Protein AF-A0A2M7DQ78-F1 (afdb_monomer_lite)

Secondary structure (DSSP, 8-state):
-HHHHHHHHHHHHHHTT-------S-HHHHTTSSEEEEEETTEEEEEEE---

Sequence (52 aa):
KTGEIVLKTFENLNQKGRTIIIITHEMNVARHAKRIIQIRDGKVISDDKIKI

Foldseek 3Di:
DVVVVVLVVVVVVVV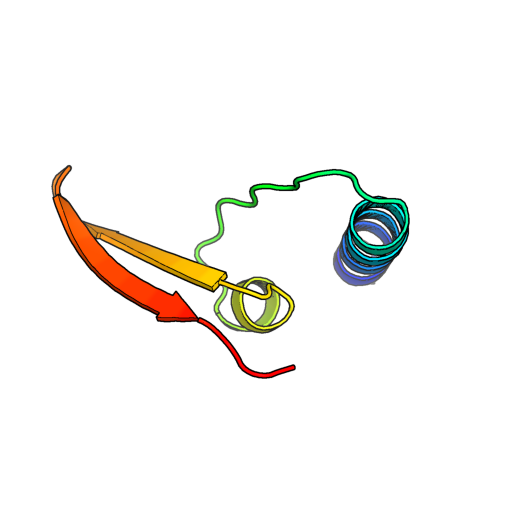VVDDDDDDDPDVVSQLSDQWDWDDDPNDTPDIDGDDD

pLDDT: mean 90.72, std 9.66, range [51.78, 97.81]

InterPro domains:
  IPR027417 P-loop containing nucleoside triphosphate hydrolase [G3DSA:3.40.50.300] (1-51)
  IPR027417 P-loop containing nucleoside triphosphate hydrolase [SSF52540] (3-48)

Organism: NCBI:txid1974560

Structure (mmCIF, N/CA/C/O backbone):
data_AF-A0A2M7DQ78-F1
#
_entry.id   AF-A0A2M7DQ78-F1
#
loop_
_atom_site.group_PDB
_atom_site.id
_atom_site.type_symbol
_atom_site.label_atom_id
_atom_site.label_alt_id
_atom_site.label_comp_id
_atom_site.label_asym_id
_atom_site.label_entity_id
_atom_site.label_seq_id
_atom_site.pdbx_PDB_ins_code
_atom_site.Cartn_x
_atom_site.Cartn_y
_atom_site.Cartn_z
_atom_site.occupancy
_atom_site.B_iso_or_equiv
_atom_site.auth_seq_id
_atom_site.auth_comp_id
_atom_site.auth_asym_id
_atom_site.auth_atom_id
_atom_site.pdbx_PDB_model_num
ATOM 1 N N . LYS A 1 1 ? 8.895 -0.255 17.444 1.00 51.78 1 LYS A N 1
ATOM 2 C CA . LYS A 1 1 ? 8.076 0.518 18.415 1.00 51.78 1 LYS A CA 1
ATOM 3 C C . LYS A 1 1 ? 7.510 1.813 17.819 1.00 51.78 1 LYS A C 1
ATOM 5 O O . LYS A 1 1 ? 6.303 1.965 17.854 1.00 51.78 1 LYS A O 1
ATOM 10 N N . THR A 1 2 ? 8.300 2.719 17.224 1.00 65.75 2 THR A N 1
ATOM 11 C CA . THR A 1 2 ? 7.750 3.981 16.663 1.00 65.75 2 THR A CA 1
ATOM 12 C C . THR A 1 2 ? 6.962 3.794 15.357 1.00 65.75 2 THR A C 1
ATOM 14 O O . THR A 1 2 ? 5.926 4.425 15.178 1.00 65.75 2 THR A O 1
ATOM 17 N N . GLY A 1 3 ? 7.393 2.885 14.470 1.00 71.31 3 GLY A N 1
ATOM 18 C CA . GLY A 1 3 ? 6.720 2.635 13.183 1.00 71.31 3 GLY A CA 1
ATOM 19 C C . GLY A 1 3 ? 5.277 2.129 13.313 1.00 71.31 3 GLY A C 1
ATOM 20 O O . GLY A 1 3 ? 4.397 2.592 12.597 1.00 71.31 3 GLY A O 1
ATOM 21 N N . GLU A 1 4 ? 5.001 1.260 14.287 1.00 77.88 4 GLU A N 1
ATOM 22 C CA . GLU A 1 4 ? 3.648 0.740 14.551 1.00 77.88 4 GLU A CA 1
ATOM 23 C C . GLU A 1 4 ? 2.671 1.840 14.990 1.00 77.88 4 GLU A C 1
ATOM 25 O O . GLU A 1 4 ? 1.509 1.838 14.589 1.00 77.88 4 GLU A O 1
ATOM 30 N N . ILE A 1 5 ? 3.137 2.820 15.774 1.00 78.75 5 ILE A N 1
ATOM 31 C CA . ILE A 1 5 ? 2.314 3.955 16.226 1.00 78.75 5 ILE A CA 1
ATOM 32 C C . ILE A 1 5 ? 1.919 4.836 15.034 1.00 78.75 5 ILE A C 1
ATOM 34 O O . ILE A 1 5 ? 0.775 5.290 14.929 1.00 78.75 5 ILE A O 1
ATOM 38 N N . VAL A 1 6 ? 2.859 5.055 14.115 1.00 87.50 6 VAL A N 1
ATOM 39 C CA . VAL A 1 6 ? 2.622 5.818 12.887 1.00 87.50 6 VAL A CA 1
ATOM 40 C C . VAL A 1 6 ? 1.609 5.095 11.993 1.00 87.50 6 VAL A C 1
ATOM 42 O O . VAL A 1 6 ? 0.631 5.710 11.568 1.00 87.50 6 VAL A O 1
ATOM 45 N N . LEU A 1 7 ? 1.764 3.782 11.788 1.00 89.88 7 LEU A N 1
ATOM 46 C CA . LEU A 1 7 ? 0.819 2.987 10.993 1.00 89.88 7 LEU A CA 1
ATOM 47 C C . LEU A 1 7 ? -0.587 2.995 11.584 1.00 89.88 7 LEU A C 1
ATOM 49 O O . LEU A 1 7 ? -1.547 3.257 10.865 1.00 89.88 7 LEU A O 1
ATOM 53 N N . LYS A 1 8 ? -0.707 2.838 12.904 1.00 90.81 8 LYS A N 1
ATOM 54 C CA . LYS A 1 8 ? -1.999 2.911 13.594 1.00 90.81 8 LYS A CA 1
ATOM 55 C C . LYS A 1 8 ? -2.673 4.276 13.430 1.00 90.81 8 LYS A C 1
ATOM 57 O O . LYS A 1 8 ? -3.893 4.376 13.311 1.00 90.81 8 LYS A O 1
ATOM 62 N N . THR A 1 9 ? -1.885 5.348 13.386 1.00 92.69 9 THR A N 1
ATOM 63 C CA . THR A 1 9 ? -2.399 6.697 13.115 1.00 92.69 9 THR A CA 1
ATOM 64 C C . THR A 1 9 ? -2.934 6.806 11.685 1.00 92.69 9 THR A C 1
ATOM 66 O O . THR A 1 9 ? -4.024 7.341 11.476 1.00 92.69 9 THR A O 1
ATOM 69 N N . PHE A 1 10 ? -2.214 6.259 10.704 1.00 93.38 10 PHE A N 1
ATOM 70 C CA . PHE A 1 10 ? -2.660 6.228 9.310 1.00 93.38 10 PHE A CA 1
ATOM 71 C C . PHE A 1 10 ? -3.905 5.366 9.101 1.00 93.38 10 PHE A C 1
ATOM 73 O O . PHE A 1 10 ? -4.814 5.794 8.392 1.00 93.38 10 PHE A O 1
ATOM 80 N N . GLU A 1 11 ? -3.995 4.211 9.759 1.00 92.06 11 GLU A N 1
ATOM 81 C CA . GLU A 1 11 ? -5.194 3.368 9.759 1.00 92.06 11 GLU A CA 1
ATOM 82 C C . GLU A 1 11 ? -6.410 4.144 10.283 1.00 92.06 11 GLU A C 1
ATOM 84 O O . GLU A 1 11 ? -7.437 4.211 9.605 1.00 92.06 11 GLU A O 1
ATOM 89 N N . ASN A 1 12 ? -6.276 4.825 11.427 1.00 94.19 12 ASN A N 1
ATOM 90 C CA . ASN A 1 12 ? -7.346 5.647 11.999 1.00 94.19 12 ASN A CA 1
ATOM 91 C C . ASN A 1 12 ? -7.784 6.780 11.057 1.00 94.19 12 ASN A C 1
ATOM 93 O O . ASN A 1 12 ? -8.974 7.071 10.931 1.00 94.19 12 ASN A O 1
ATOM 97 N N . LEU A 1 13 ? -6.839 7.446 10.389 1.00 95.25 13 LEU A N 1
ATOM 98 C CA . LEU A 1 13 ? -7.156 8.492 9.415 1.00 95.25 13 LEU A CA 1
ATOM 99 C C . LEU A 1 13 ? -7.838 7.917 8.170 1.00 95.25 13 LEU A C 1
ATOM 101 O O . LEU A 1 13 ? -8.786 8.521 7.662 1.00 95.25 13 LEU A O 1
ATOM 105 N N . ASN A 1 14 ? -7.410 6.740 7.706 1.00 95.06 14 ASN A N 1
ATOM 106 C CA . ASN A 1 14 ? -8.046 6.064 6.584 1.00 95.06 14 ASN A CA 1
ATOM 107 C C . ASN A 1 14 ? -9.485 5.646 6.898 1.00 95.06 14 ASN A C 1
ATOM 109 O O . ASN A 1 14 ? -10.370 5.836 6.067 1.00 95.06 14 ASN A O 1
ATOM 113 N N . GLN A 1 15 ? -9.738 5.157 8.114 1.00 93.88 15 GLN A N 1
ATOM 114 C CA . GLN A 1 15 ? -11.087 4.854 8.600 1.00 93.88 15 GLN A CA 1
ATOM 115 C C . GLN A 1 15 ? -11.976 6.104 8.675 1.00 93.88 15 GLN A C 1
ATOM 117 O O . GLN A 1 15 ? -13.172 6.020 8.420 1.00 93.8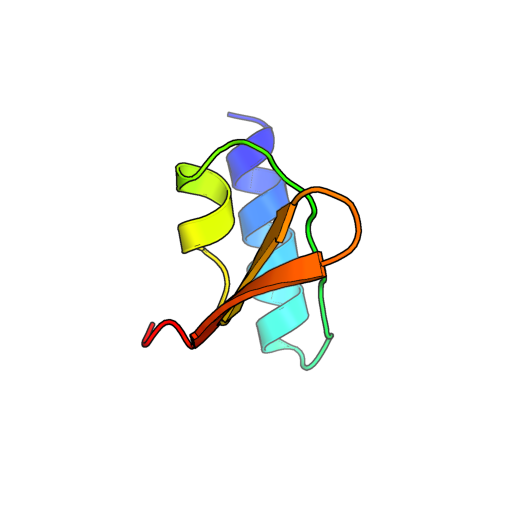8 15 GLN A O 1
ATOM 122 N N . LYS A 1 16 ? -11.394 7.284 8.927 1.00 97.19 16 LYS A N 1
ATOM 123 C CA . LYS A 1 16 ? -12.085 8.586 8.865 1.00 97.19 16 LYS A CA 1
ATOM 124 C C . LYS A 1 16 ? -12.284 9.120 7.434 1.00 97.19 16 LYS A C 1
ATOM 126 O O . LYS A 1 16 ? -12.622 10.288 7.263 1.00 97.19 16 LYS A O 1
ATOM 131 N N . GLY A 1 17 ? -12.050 8.302 6.406 1.00 96.19 17 GLY A N 1
ATOM 132 C CA . GLY A 1 17 ? -12.281 8.652 5.001 1.00 96.19 17 GLY A CA 1
ATOM 133 C C . GLY A 1 17 ? -11.111 9.355 4.306 1.00 96.19 17 GLY A C 1
ATOM 134 O O . GLY A 1 17 ? -11.274 9.849 3.192 1.00 96.19 17 GLY A O 1
ATOM 135 N N . ARG A 1 18 ? -9.921 9.420 4.921 1.00 97.19 18 ARG A N 1
ATOM 136 C CA . ARG A 1 18 ? -8.725 9.976 4.264 1.00 97.19 18 ARG A CA 1
ATOM 137 C C . ARG A 1 18 ? -8.046 8.926 3.382 1.00 97.19 18 ARG A C 1
ATOM 139 O O . ARG A 1 18 ? -7.853 7.784 3.787 1.00 97.19 18 ARG A O 1
ATOM 146 N N . THR A 1 19 ? -7.616 9.316 2.186 1.00 96.00 19 THR A N 1
ATOM 147 C CA . THR A 1 19 ? -6.770 8.451 1.349 1.00 96.00 19 THR A CA 1
ATOM 148 C C . THR A 1 19 ? -5.314 8.634 1.758 1.00 96.00 19 THR A C 1
ATOM 150 O O . THR A 1 19 ? -4.834 9.763 1.810 1.00 96.00 19 THR A O 1
ATOM 153 N N . ILE A 1 20 ? -4.625 7.535 2.061 1.00 95.44 20 ILE A N 1
ATOM 154 C CA . ILE A 1 20 ? -3.218 7.523 2.475 1.00 95.44 20 ILE A CA 1
ATOM 155 C C . ILE A 1 20 ? -2.430 6.692 1.460 1.00 95.44 20 ILE A C 1
ATOM 157 O O . ILE A 1 20 ? -2.862 5.598 1.100 1.00 95.44 20 ILE A O 1
ATOM 161 N N . ILE A 1 21 ? -1.284 7.207 1.012 1.00 95.75 21 ILE A N 1
ATOM 162 C CA . ILE A 1 21 ? -0.334 6.495 0.150 1.00 95.75 21 ILE A CA 1
ATOM 163 C C . ILE A 1 21 ? 0.986 6.399 0.911 1.00 95.75 21 ILE A C 1
ATOM 165 O O . ILE A 1 21 ? 1.502 7.412 1.379 1.00 95.75 21 ILE A O 1
ATOM 169 N N . ILE A 1 22 ? 1.520 5.185 1.043 1.00 93.88 22 ILE A N 1
ATOM 170 C CA . ILE A 1 22 ? 2.785 4.911 1.731 1.00 93.88 22 ILE A CA 1
ATOM 171 C C . ILE A 1 22 ? 3.717 4.229 0.735 1.00 93.88 22 ILE A C 1
ATOM 173 O O . ILE A 1 22 ? 3.349 3.224 0.131 1.00 93.88 22 ILE A O 1
ATOM 177 N N . ILE A 1 23 ? 4.926 4.767 0.580 1.00 94.75 23 ILE A N 1
ATOM 178 C CA . ILE A 1 23 ? 5.999 4.139 -0.193 1.00 94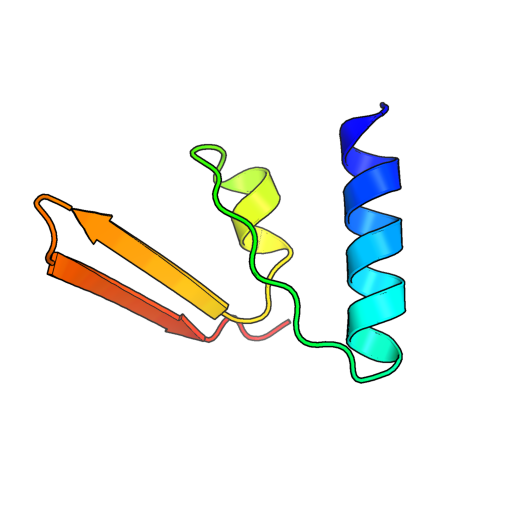.75 23 ILE A CA 1
ATOM 179 C C . ILE A 1 23 ? 6.910 3.430 0.802 1.00 94.75 23 ILE A C 1
ATOM 181 O O . ILE A 1 23 ? 7.425 4.051 1.730 1.00 94.75 23 ILE A O 1
ATOM 185 N N . THR A 1 24 ? 7.091 2.125 0.630 1.00 93.00 24 THR A N 1
ATOM 186 C CA . THR A 1 24 ? 7.937 1.311 1.504 1.00 93.00 24 THR A CA 1
ATOM 187 C C . THR A 1 24 ? 8.559 0.157 0.729 1.00 93.00 24 THR A C 1
ATOM 189 O O . THR A 1 24 ? 7.977 -0.338 -0.235 1.00 93.00 24 THR A O 1
ATOM 192 N N . HIS A 1 25 ? 9.738 -0.276 1.168 1.00 93.12 25 HIS A N 1
ATOM 193 C CA . HIS A 1 25 ? 10.369 -1.521 0.727 1.00 93.12 25 HIS A CA 1
ATOM 194 C C . HIS A 1 25 ? 10.068 -2.685 1.692 1.00 93.12 25 HIS A C 1
ATOM 196 O O . HIS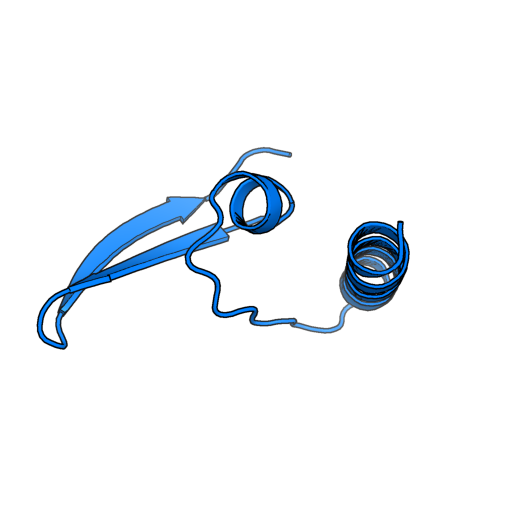 A 1 25 ? 10.355 -3.840 1.387 1.00 93.12 25 HIS A O 1
ATOM 202 N N . GLU A 1 26 ? 9.462 -2.402 2.849 1.00 91.62 26 GLU A N 1
ATOM 203 C CA . GLU A 1 26 ? 9.114 -3.399 3.857 1.00 91.62 26 GLU A CA 1
ATOM 204 C C . GLU A 1 26 ? 7.721 -3.980 3.599 1.00 91.62 26 GLU A C 1
ATOM 206 O O . GLU A 1 26 ? 6.697 -3.307 3.753 1.00 91.62 26 GLU A O 1
ATOM 211 N N . MET A 1 27 ? 7.662 -5.273 3.274 1.00 89.06 27 MET A N 1
ATOM 212 C CA . MET A 1 27 ? 6.391 -5.942 2.980 1.00 89.06 27 MET A CA 1
ATOM 213 C C . MET A 1 27 ? 5.447 -5.991 4.188 1.00 89.06 27 MET A C 1
ATOM 215 O O . MET A 1 27 ? 4.231 -5.957 4.023 1.00 89.06 27 MET A O 1
ATOM 219 N N . ASN A 1 28 ? 5.991 -6.037 5.408 1.00 88.75 28 ASN A N 1
ATOM 220 C CA . ASN A 1 28 ? 5.179 -6.013 6.623 1.00 88.75 28 ASN A CA 1
ATOM 221 C C . ASN A 1 28 ? 4.337 -4.743 6.693 1.00 88.75 28 ASN A C 1
ATOM 223 O O . ASN A 1 28 ? 3.150 -4.850 6.947 1.00 88.75 28 ASN A O 1
ATOM 227 N N . VAL A 1 29 ? 4.913 -3.583 6.361 1.00 89.94 29 VAL A N 1
ATOM 228 C CA . VAL A 1 29 ? 4.192 -2.306 6.305 1.00 89.94 29 VAL A CA 1
ATOM 229 C C . VAL A 1 29 ? 3.150 -2.304 5.185 1.00 89.94 29 VAL A C 1
ATOM 231 O O . VAL A 1 29 ? 2.005 -1.921 5.412 1.00 89.94 29 VAL A O 1
ATOM 234 N N . ALA A 1 30 ? 3.519 -2.766 3.986 1.00 91.69 30 ALA A N 1
ATOM 235 C CA . ALA A 1 30 ? 2.616 -2.787 2.834 1.00 91.69 30 ALA A CA 1
ATOM 236 C C . ALA A 1 30 ? 1.345 -3.621 3.087 1.00 91.69 30 ALA A C 1
ATOM 238 O O . ALA A 1 30 ? 0.263 -3.242 2.643 1.00 91.69 30 ALA A O 1
ATOM 239 N N . ARG A 1 31 ? 1.451 -4.714 3.856 1.00 89.94 31 ARG A N 1
ATOM 240 C CA . ARG A 1 31 ? 0.316 -5.586 4.210 1.00 89.94 31 ARG A CA 1
ATOM 241 C C . ARG A 1 31 ? -0.753 -4.924 5.088 1.00 89.94 31 ARG A C 1
ATOM 243 O O . ARG A 1 31 ? -1.858 -5.447 5.142 1.00 89.94 31 ARG A O 1
ATOM 250 N N . HIS A 1 32 ? -0.472 -3.786 5.728 1.00 89.50 32 HIS A N 1
ATOM 251 C CA . HIS A 1 32 ? -1.495 -3.007 6.446 1.00 89.50 32 HIS A CA 1
ATOM 252 C C . HIS A 1 32 ? -2.413 -2.209 5.500 1.00 89.50 32 HIS A C 1
ATOM 254 O O . HIS A 1 32 ? -3.445 -1.685 5.921 1.00 89.50 32 HIS A O 1
ATOM 260 N N . ALA A 1 33 ? -2.051 -2.072 4.220 1.00 92.94 33 ALA A N 1
ATOM 261 C CA . ALA A 1 33 ? -2.828 -1.313 3.250 1.00 92.94 33 ALA A CA 1
ATOM 262 C C . ALA A 1 33 ? -3.928 -2.161 2.589 1.00 92.94 33 ALA A C 1
ATOM 264 O O . ALA A 1 33 ? -3.791 -3.361 2.377 1.00 92.94 33 ALA A O 1
ATOM 265 N N . LYS A 1 34 ? -5.005 -1.493 2.155 1.00 94.69 34 LYS A N 1
ATOM 266 C CA . LYS A 1 34 ? -6.103 -2.101 1.370 1.00 94.69 34 LYS A CA 1
ATOM 267 C C . LYS A 1 34 ? -5.716 -2.406 -0.084 1.00 94.69 34 LYS A C 1
ATOM 269 O O . LYS A 1 34 ? -6.4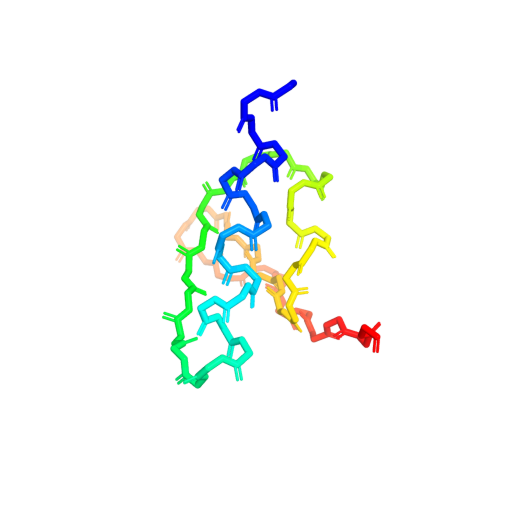44 -3.101 -0.789 1.00 94.69 34 LYS A O 1
ATOM 274 N N . ARG A 1 35 ? -4.611 -1.834 -0.566 1.00 95.88 35 ARG A N 1
ATOM 275 C CA . ARG A 1 35 ? -4.106 -1.984 -1.933 1.00 95.88 35 ARG A CA 1
ATOM 276 C C . ARG A 1 35 ? -2.588 -1.872 -1.927 1.00 95.88 35 ARG A C 1
ATOM 278 O O . ARG A 1 35 ? -2.059 -0.965 -1.287 1.00 95.88 35 ARG A O 1
ATOM 285 N N . ILE A 1 36 ? -1.916 -2.750 -2.658 1.00 96.88 36 ILE A N 1
ATOM 286 C CA . ILE A 1 36 ? -0.464 -2.749 -2.835 1.00 96.88 36 ILE A CA 1
ATOM 287 C C . ILE A 1 36 ? -0.183 -2.616 -4.328 1.00 96.88 36 ILE A C 1
ATOM 289 O O . ILE A 1 36 ? -0.686 -3.399 -5.126 1.00 96.88 36 ILE A O 1
ATOM 293 N N . ILE A 1 37 ? 0.611 -1.613 -4.698 1.00 97.31 37 ILE A N 1
ATOM 294 C CA . ILE A 1 37 ? 1.062 -1.405 -6.075 1.00 97.31 37 ILE A CA 1
ATOM 295 C C . ILE A 1 37 ? 2.575 -1.564 -6.087 1.00 97.31 37 ILE A C 1
ATOM 297 O O . ILE A 1 37 ? 3.275 -0.873 -5.344 1.00 97.31 37 ILE A O 1
ATOM 301 N N . GLN A 1 38 ? 3.079 -2.453 -6.934 1.00 96.94 38 GLN A N 1
ATOM 302 C CA . GLN A 1 38 ? 4.512 -2.637 -7.132 1.00 96.94 38 GLN A CA 1
ATOM 303 C C . GLN A 1 38 ? 4.958 -1.929 -8.406 1.00 96.94 38 GLN A C 1
ATOM 305 O O . GLN A 1 38 ? 4.371 -2.11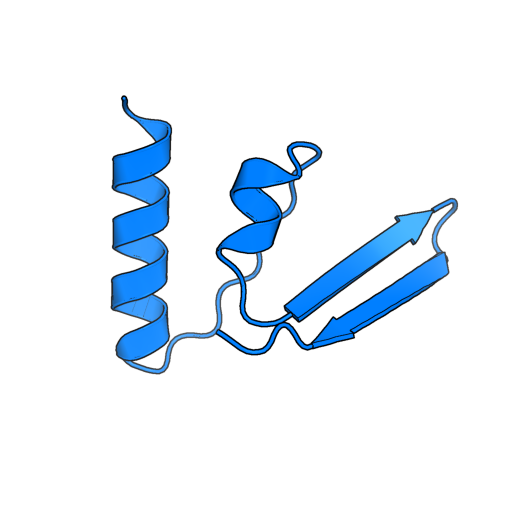4 -9.473 1.00 96.94 38 GLN A O 1
ATOM 310 N N . ILE A 1 39 ? 6.020 -1.132 -8.295 1.00 96.62 39 ILE A N 1
ATOM 311 C CA . ILE A 1 39 ? 6.607 -0.391 -9.412 1.00 96.62 39 ILE A CA 1
ATOM 312 C C . ILE A 1 39 ? 8.049 -0.855 -9.607 1.00 96.62 39 ILE A C 1
ATOM 314 O O . ILE A 1 39 ? 8.807 -0.951 -8.643 1.00 96.62 39 ILE A O 1
ATOM 318 N N . ARG A 1 40 ? 8.434 -1.113 -10.859 1.00 96.50 40 ARG A N 1
ATOM 319 C CA . ARG A 1 40 ? 9.809 -1.419 -11.266 1.00 96.50 40 ARG A CA 1
ATOM 320 C C . ARG A 1 40 ? 10.100 -0.750 -12.605 1.00 96.50 40 ARG A C 1
ATOM 322 O O . ARG A 1 40 ? 9.275 -0.818 -13.510 1.00 96.50 40 ARG A O 1
ATOM 329 N N . ASP A 1 41 ? 11.245 -0.077 -12.712 1.00 97.12 41 ASP A N 1
ATOM 330 C CA . ASP A 1 41 ? 11.690 0.625 -13.928 1.00 97.12 41 ASP A CA 1
ATOM 331 C C . ASP A 1 41 ? 10.631 1.581 -14.513 1.00 97.12 41 ASP A C 1
ATOM 333 O O . ASP A 1 41 ? 10.369 1.609 -15.715 1.00 97.12 41 ASP A O 1
ATOM 337 N N . GLY A 1 42 ? 9.954 2.334 -13.638 1.00 96.25 42 GLY A N 1
ATOM 338 C CA . GLY A 1 42 ? 8.900 3.280 -14.024 1.00 96.25 42 GLY A CA 1
ATOM 339 C C . GLY A 1 42 ? 7.585 2.635 -14.478 1.00 96.25 42 GLY A C 1
ATOM 340 O O . GLY A 1 42 ? 6.684 3.346 -14.918 1.00 96.25 42 GLY A O 1
ATOM 341 N N . LYS A 1 43 ? 7.445 1.308 -14.366 1.00 97.50 43 LYS A N 1
ATOM 342 C CA . LYS A 1 43 ? 6.241 0.561 -14.755 1.00 97.50 43 LYS A CA 1
ATOM 343 C C . LYS A 1 43 ? 5.579 -0.088 -13.548 1.00 97.50 43 LYS A C 1
ATOM 345 O O . LYS A 1 43 ? 6.258 -0.602 -12.662 1.00 97.50 43 LYS A O 1
ATOM 350 N N . VAL A 1 44 ? 4.249 -0.103 -13.539 1.00 97.56 44 VAL A N 1
ATOM 351 C CA . VAL A 1 44 ? 3.471 -0.899 -12.581 1.00 97.56 44 VAL A CA 1
ATOM 352 C C . VAL A 1 44 ? 3.575 -2.366 -12.987 1.00 97.56 44 VAL A C 1
ATOM 354 O O . VAL A 1 44 ? 3.243 -2.717 -14.117 1.00 97.56 44 VAL A O 1
ATOM 357 N N . ILE A 1 45 ? 4.060 -3.205 -12.074 1.00 97.81 45 ILE A N 1
ATOM 358 C CA . ILE A 1 45 ? 4.234 -4.647 -12.294 1.00 97.81 45 ILE A CA 1
ATOM 359 C C . ILE A 1 45 ? 3.225 -5.495 -11.510 1.00 97.81 45 ILE A C 1
ATOM 361 O O . ILE A 1 45 ? 2.967 -6.626 -11.909 1.00 97.81 45 ILE A O 1
ATOM 365 N N . SER A 1 46 ? 2.635 -4.962 -10.434 1.00 97.31 46 SER A N 1
ATOM 366 C CA . SER A 1 46 ? 1.500 -5.573 -9.727 1.00 97.31 46 SER A CA 1
ATOM 367 C C . SER A 1 46 ? 0.578 -4.494 -9.162 1.00 97.31 46 SER A C 1
ATOM 369 O O . SER A 1 46 ? 1.021 -3.381 -8.855 1.00 97.31 46 SER A O 1
ATOM 371 N N . ASP A 1 47 ? -0.704 -4.830 -9.047 1.00 97.19 47 ASP A N 1
ATOM 372 C CA . ASP A 1 47 ? -1.743 -3.980 -8.476 1.00 97.19 47 ASP A CA 1
ATOM 373 C C . ASP A 1 47 ? -2.792 -4.849 -7.772 1.00 97.19 47 ASP A C 1
ATOM 375 O O . ASP A 1 47 ? -3.753 -5.332 -8.375 1.00 97.19 47 ASP A O 1
ATOM 379 N N . ASP A 1 48 ? -2.573 -5.066 -6.481 1.00 96.19 48 ASP A N 1
ATOM 380 C CA . ASP A 1 48 ? -3.303 -6.040 -5.687 1.00 96.19 48 ASP A CA 1
ATOM 381 C C . ASP A 1 48 ? -4.216 -5.339 -4.682 1.00 96.19 48 ASP A C 1
ATOM 383 O O . ASP A 1 48 ? -3.768 -4.550 -3.847 1.00 96.19 48 ASP A O 1
ATOM 387 N N . LYS A 1 49 ? -5.517 -5.650 -4.721 1.00 94.38 49 LYS A N 1
ATOM 388 C CA . LYS A 1 49 ? -6.457 -5.265 -3.659 1.00 94.38 49 LYS A CA 1
ATOM 389 C C . LYS A 1 49 ? -6.417 -6.314 -2.558 1.00 94.38 49 LYS A C 1
ATOM 391 O O . LYS A 1 49 ? -6.820 -7.457 -2.769 1.00 94.38 49 LYS A O 1
ATOM 396 N N . ILE A 1 50 ? -5.970 -5.909 -1.377 1.00 90.31 50 ILE A N 1
ATOM 397 C CA . ILE A 1 50 ? -5.905 -6.783 -0.213 1.00 90.31 50 ILE A CA 1
ATOM 398 C C . ILE A 1 50 ? -7.286 -6.811 0.434 1.00 90.31 50 ILE A C 1
ATOM 400 O O . ILE A 1 50 ? -7.843 -5.771 0.793 1.00 90.31 50 ILE A O 1
ATOM 404 N N . LYS A 1 51 ? -7.854 -8.011 0.561 1.00 71.62 51 LYS A N 1
ATOM 405 C CA . LYS A 1 51 ? -9.016 -8.229 1.423 1.00 71.62 51 LYS A CA 1
ATOM 406 C C . LYS A 1 51 ? -8.509 -8.185 2.864 1.00 71.62 51 LYS A C 1
ATOM 408 O O . LYS A 1 51 ? -7.797 -9.099 3.270 1.00 71.62 51 LYS A O 1
ATOM 413 N N . ILE A 1 52 ? -8.804 -7.089 3.559 1.00 63.09 52 ILE A N 1
ATOM 414 C CA . ILE A 1 52 ? -8.596 -6.947 5.007 1.00 63.09 52 ILE A CA 1
ATOM 415 C C . ILE A 1 52 ? -9.763 -7.612 5.728 1.00 63.09 52 ILE A C 1
ATOM 417 O O . ILE A 1 52 ? -10.905 -7.417 5.248 1.00 63.09 52 ILE A O 1
#

Radius of gyration: 11.87 Å; chains: 1; bounding box: 24×18×33 Å